Protein AF-A0A957F265-F1 (afdb_monomer_lite)

Foldseek 3Di:
DPDQAAQPDLVSLVVLLVVLVVCCVPPNDDPVSLVSLLSSLVNLQANQQVDPDPVSQVVSLVSSVVSLVVCVVVVHDRDPNHHDHHDDPDDPPPPDPDD

Sequence (99 aa):
MEQLKPFASLKALRDAHSRLRKRRYERGMTTRLLRDIDKFVQRGRLTGMVLAEDEDRTYAQTVLDYWTNVLYRAQWPEPDATLVTYQSLRPATPMAASV

Structure (mmCIF, N/CA/C/O backbone):
data_AF-A0A957F265-F1
#
_entry.id   AF-A0A957F265-F1
#
loop_
_atom_site.group_PDB
_atom_site.id
_atom_site.type_symbol
_atom_site.label_atom_id
_atom_site.label_alt_id
_atom_site.label_comp_id
_atom_site.label_asym_id
_atom_site.label_entity_id
_atom_site.label_seq_id
_atom_site.pdbx_PDB_ins_code
_atom_site.Cartn_x
_atom_site.Cartn_y
_atom_site.Cartn_z
_atom_site.occupancy
_atom_site.B_iso_or_equiv
_atom_site.auth_seq_id
_atom_site.auth_comp_id
_atom_site.auth_asym_id
_atom_site.auth_atom_id
_atom_site.pdbx_PDB_model_num
ATOM 1 N N . MET A 1 1 ? -9.944 -20.438 -2.032 1.00 45.00 1 MET A N 1
ATOM 2 C CA . MET A 1 1 ? -9.186 -19.226 -1.649 1.00 45.00 1 MET A CA 1
ATOM 3 C C . MET A 1 1 ? -9.415 -18.185 -2.733 1.00 45.00 1 MET A C 1
ATOM 5 O O . MET A 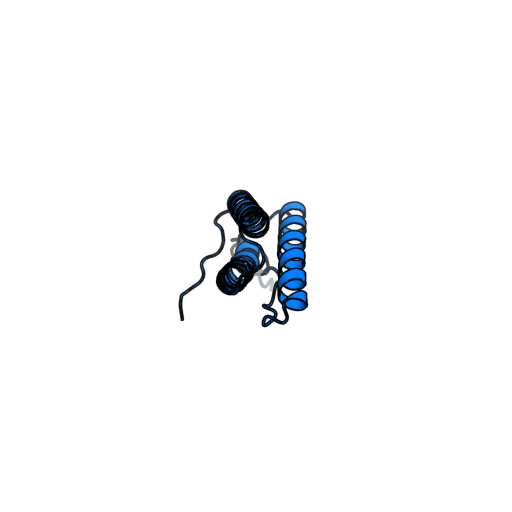1 1 ? -9.284 -18.524 -3.902 1.00 45.00 1 MET A O 1
ATOM 9 N N . GLU A 1 2 ? -9.859 -16.979 -2.381 1.00 54.53 2 GLU A N 1
ATOM 10 C CA . GLU A 1 2 ? -10.086 -15.895 -3.349 1.00 54.53 2 GLU A CA 1
ATOM 11 C C . GLU A 1 2 ? -8.728 -15.495 -3.950 1.00 54.53 2 GLU A C 1
ATOM 13 O O . GLU A 1 2 ? -7.837 -15.070 -3.218 1.00 54.53 2 GLU A O 1
ATOM 18 N N . GLN A 1 3 ? -8.526 -15.699 -5.257 1.00 64.81 3 GLN A N 1
ATOM 19 C CA . GLN A 1 3 ? -7.273 -15.320 -5.915 1.00 64.81 3 GLN A CA 1
ATOM 20 C C . GLN A 1 3 ? -7.159 -13.792 -5.941 1.00 64.81 3 GLN A C 1
ATOM 22 O O . GLN A 1 3 ? -7.902 -13.108 -6.648 1.00 64.81 3 GLN A O 1
ATOM 27 N N . LEU A 1 4 ? -6.224 -13.250 -5.165 1.00 80.50 4 LEU A N 1
ATOM 28 C CA . LEU A 1 4 ? -5.930 -11.825 -5.154 1.00 80.50 4 LEU A CA 1
ATOM 29 C C . LEU A 1 4 ? -5.083 -11.467 -6.378 1.00 80.50 4 LEU A C 1
ATOM 31 O O . LEU A 1 4 ? -3.991 -11.990 -6.571 1.00 80.50 4 LEU A O 1
ATOM 35 N N . LYS A 1 5 ? -5.602 -10.564 -7.215 1.00 89.75 5 LYS A N 1
ATOM 36 C CA . LYS A 1 5 ? -4.909 -10.087 -8.419 1.00 89.75 5 LYS A CA 1
ATOM 37 C C . LYS A 1 5 ? -4.036 -8.864 -8.106 1.00 89.75 5 LYS A C 1
ATOM 39 O O . LYS A 1 5 ? -4.505 -7.986 -7.362 1.00 89.75 5 LYS A O 1
ATOM 44 N N . PRO A 1 6 ? -2.828 -8.756 -8.696 1.00 93.12 6 PRO A N 1
ATOM 45 C CA . PRO A 1 6 ? -1.989 -7.568 -8.558 1.00 93.12 6 PRO A CA 1
ATOM 46 C C . PRO A 1 6 ? -2.708 -6.311 -9.063 1.00 93.12 6 PRO A C 1
ATOM 48 O O . PRO A 1 6 ? -3.699 -6.379 -9.798 1.00 93.12 6 PRO A O 1
ATOM 51 N N . PHE A 1 7 ? -2.225 -5.140 -8.657 1.00 94.50 7 PHE A N 1
ATOM 52 C CA . PHE A 1 7 ? -2.619 -3.898 -9.311 1.00 94.50 7 PHE A CA 1
ATOM 53 C C . PHE A 1 7 ? -1.997 -3.847 -10.710 1.00 94.50 7 PHE A C 1
ATOM 55 O O . PHE A 1 7 ? -0.873 -4.292 -10.914 1.00 94.50 7 PHE A O 1
ATOM 62 N N . ALA A 1 8 ? -2.731 -3.300 -11.681 1.00 92.38 8 ALA A N 1
ATOM 63 C CA . ALA A 1 8 ? -2.269 -3.246 -13.069 1.00 92.38 8 ALA A CA 1
ATOM 64 C C . ALA A 1 8 ? -1.100 -2.266 -13.289 1.00 92.38 8 ALA A C 1
ATOM 66 O O . ALA A 1 8 ? -0.451 -2.310 -14.326 1.00 92.38 8 ALA A O 1
ATOM 67 N N . SER A 1 9 ? -0.865 -1.347 -12.349 1.00 93.62 9 SER A N 1
ATOM 68 C CA . SER A 1 9 ? 0.186 -0.331 -12.424 1.00 93.62 9 SER A CA 1
ATOM 69 C C . SER A 1 9 ? 0.430 0.313 -11.061 1.00 93.62 9 SER A C 1
ATOM 71 O O . SER A 1 9 ? -0.403 0.206 -10.149 1.00 93.62 9 SER A O 1
ATOM 73 N N . LEU A 1 10 ? 1.521 1.078 -10.943 1.00 94.94 10 LEU A N 1
ATOM 74 C CA . LEU A 1 10 ? 1.775 1.892 -9.756 1.00 94.94 10 LEU A CA 1
ATOM 75 C C . LEU A 1 10 ? 0.656 2.910 -9.501 1.00 94.94 10 LEU A C 1
ATOM 77 O O . LEU A 1 10 ? 0.255 3.116 -8.357 1.00 94.94 10 LEU A O 1
ATOM 81 N N . LYS A 1 11 ? 0.090 3.511 -10.556 1.00 96.50 11 LYS A N 1
ATOM 82 C CA . LYS A 1 11 ? -1.051 4.433 -10.434 1.00 96.50 11 LYS A CA 1
ATOM 83 C C . LYS A 1 11 ? -2.243 3.760 -9.747 1.00 96.50 11 LYS A C 1
ATOM 85 O O . LYS A 1 11 ? -2.820 4.333 -8.828 1.00 96.50 11 LYS A O 1
ATOM 90 N N . ALA A 1 12 ? -2.571 2.526 -10.130 1.00 96.38 12 ALA A N 1
ATOM 91 C CA . ALA A 1 12 ? -3.668 1.784 -9.512 1.00 96.38 12 ALA A CA 1
ATOM 92 C C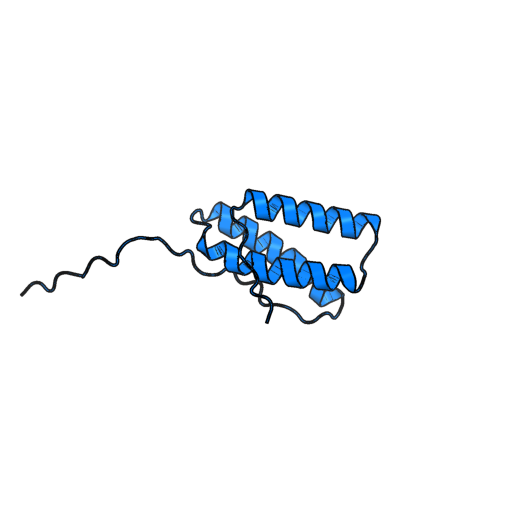 . ALA A 1 12 ? -3.403 1.467 -8.026 1.00 96.38 12 ALA A C 1
ATOM 94 O O . ALA A 1 12 ? -4.330 1.538 -7.210 1.00 96.38 12 ALA A O 1
ATOM 95 N N . LEU A 1 13 ? -2.148 1.169 -7.665 1.00 96.69 13 LEU A N 1
ATOM 96 C CA . LEU A 1 13 ? -1.719 0.993 -6.275 1.00 96.69 13 LEU A CA 1
ATOM 97 C C . LEU A 1 13 ? -1.851 2.305 -5.484 1.00 96.69 13 LEU A C 1
ATOM 99 O O . LEU A 1 13 ? -2.444 2.304 -4.403 1.00 96.69 13 LEU A O 1
ATOM 103 N N . ARG A 1 14 ? -1.386 3.431 -6.043 1.00 97.44 14 ARG A N 1
ATOM 104 C CA . ARG A 1 14 ? -1.508 4.779 -5.455 1.00 97.44 14 ARG A CA 1
ATOM 105 C C . ARG A 1 14 ? -2.963 5.154 -5.186 1.00 97.44 14 ARG A C 1
ATOM 107 O O . ARG A 1 14 ? -3.303 5.559 -4.075 1.00 97.44 14 ARG A O 1
ATOM 114 N N . ASP A 1 15 ? -3.845 4.948 -6.160 1.00 97.94 15 ASP A N 1
ATOM 115 C CA . ASP A 1 15 ? -5.271 5.246 -6.012 1.00 97.94 15 ASP A CA 1
ATOM 116 C C . ASP A 1 15 ? -5.918 4.385 -4.915 1.00 97.94 15 ASP A C 1
ATOM 118 O O . ASP A 1 15 ? -6.749 4.858 -4.134 1.00 97.94 15 ASP A O 1
ATOM 122 N N . ALA A 1 16 ? -5.538 3.107 -4.825 1.00 97.25 16 ALA A N 1
ATOM 123 C CA . ALA A 1 16 ? -6.017 2.214 -3.775 1.00 97.25 16 ALA A CA 1
ATOM 124 C C . ALA A 1 16 ? -5.502 2.619 -2.384 1.00 97.25 16 ALA A C 1
ATOM 126 O O . ALA A 1 16 ? -6.300 2.666 -1.444 1.00 97.25 16 ALA A O 1
ATOM 127 N N . HIS A 1 17 ? -4.225 2.992 -2.270 1.00 97.62 17 HIS A N 1
ATOM 128 C CA . HIS A 1 17 ? -3.634 3.536 -1.048 1.00 97.62 17 HIS A CA 1
ATOM 129 C C . HIS A 1 17 ? -4.374 4.798 -0.573 1.00 97.62 17 HIS A C 1
ATOM 131 O O . HIS A 1 17 ? -4.807 4.862 0.581 1.00 97.62 17 HIS A O 1
ATOM 137 N N . SER A 1 18 ? -4.619 5.761 -1.467 1.00 97.69 18 SER A N 1
ATOM 138 C CA . SER A 1 18 ? -5.362 6.991 -1.156 1.00 97.69 18 SER A CA 1
ATOM 139 C C . SER A 1 18 ? -6.781 6.705 -0.654 1.00 97.69 18 SER A C 1
ATOM 141 O O . SER A 1 18 ? -7.223 7.291 0.336 1.00 97.69 18 SER A O 1
ATOM 143 N N . ARG A 1 19 ? -7.489 5.747 -1.272 1.00 97.25 19 ARG A N 1
ATOM 144 C CA . ARG A 1 19 ? -8.824 5.320 -0.812 1.00 97.25 19 ARG A CA 1
ATOM 145 C C . ARG A 1 19 ? -8.795 4.708 0.588 1.00 97.25 19 ARG A C 1
ATOM 147 O O . ARG A 1 19 ? -9.717 4.951 1.363 1.00 97.25 19 ARG A O 1
ATOM 154 N N . LEU A 1 20 ? -7.777 3.914 0.925 1.00 96.81 20 LEU A N 1
ATOM 155 C CA . LEU A 1 20 ? -7.638 3.342 2.269 1.00 96.81 20 LEU A CA 1
ATOM 156 C C . LEU A 1 20 ? -7.319 4.409 3.315 1.00 96.81 20 LEU A C 1
ATOM 158 O O . LEU A 1 20 ? -7.943 4.418 4.375 1.00 96.81 20 LEU A O 1
ATOM 162 N N . ARG A 1 21 ? -6.422 5.354 3.003 1.00 97.31 21 ARG A N 1
ATOM 163 C CA . ARG A 1 21 ? -6.137 6.495 3.888 1.00 97.31 21 ARG A CA 1
ATOM 164 C C . ARG A 1 21 ? -7.389 7.319 4.164 1.00 97.31 21 ARG A C 1
ATOM 166 O O . ARG A 1 21 ? -7.669 7.609 5.323 1.00 97.31 21 ARG A O 1
ATOM 173 N N . LYS A 1 22 ? -8.169 7.627 3.122 1.00 97.25 22 LYS A N 1
ATOM 174 C CA . LYS A 1 22 ? -9.440 8.348 3.257 1.00 97.25 22 LYS A CA 1
ATOM 175 C C . LYS A 1 22 ? -10.425 7.593 4.153 1.00 97.25 22 LYS A C 1
ATOM 177 O O . LYS A 1 22 ? -10.932 8.163 5.110 1.00 97.25 22 LYS A O 1
ATOM 182 N N . ARG A 1 23 ? -10.628 6.290 3.918 1.00 95.75 23 ARG A N 1
ATOM 183 C CA . ARG A 1 23 ? -11.509 5.459 4.759 1.00 95.75 23 ARG A CA 1
ATOM 184 C C . ARG A 1 23 ? -11.065 5.411 6.218 1.00 95.75 23 ARG A C 1
ATOM 186 O O . ARG A 1 23 ? -11.913 5.499 7.100 1.00 95.75 23 ARG A O 1
ATOM 193 N N . ARG A 1 24 ? -9.758 5.281 6.468 1.00 94.06 24 ARG A N 1
ATOM 194 C CA . ARG A 1 24 ? -9.189 5.316 7.821 1.00 94.06 24 ARG A CA 1
ATOM 195 C C . ARG A 1 24 ? -9.486 6.642 8.514 1.00 94.06 24 ARG A C 1
ATOM 197 O O . ARG A 1 24 ? -9.847 6.634 9.683 1.00 94.06 24 ARG A O 1
ATOM 204 N N . TYR A 1 25 ? -9.321 7.754 7.803 1.00 94.50 25 TYR A N 1
ATOM 205 C CA . TYR A 1 25 ? -9.594 9.086 8.336 1.00 94.50 25 TYR A CA 1
ATOM 206 C C . TYR A 1 25 ? -11.083 9.279 8.662 1.00 94.50 25 TYR A C 1
ATOM 208 O O . TYR A 1 25 ? -11.413 9.743 9.743 1.00 94.50 25 TYR A O 1
ATOM 216 N N . GLU A 1 26 ? -11.982 8.864 7.766 1.00 95.19 26 GLU A N 1
ATOM 217 C CA . GLU A 1 26 ? -13.430 9.074 7.920 1.00 95.19 26 GLU A CA 1
ATOM 218 C C . GLU A 1 26 ? -14.094 8.137 8.936 1.00 95.19 26 GLU A C 1
ATOM 220 O O . GLU A 1 26 ? -15.072 8.514 9.574 1.00 95.19 26 GLU A O 1
ATOM 225 N N . ARG A 1 27 ? -13.627 6.888 9.039 1.00 92.06 27 ARG A N 1
ATOM 226 C CA . ARG A 1 27 ? -14.329 5.818 9.777 1.00 92.06 27 ARG A CA 1
ATOM 227 C C . ARG A 1 27 ? -13.520 5.231 10.929 1.00 92.06 27 ARG A C 1
ATOM 229 O O . ARG A 1 27 ? -14.005 4.331 11.610 1.00 92.06 27 ARG A O 1
ATOM 236 N N . GLY A 1 28 ? -12.286 5.692 11.120 1.00 92.00 28 GLY A N 1
ATOM 237 C CA . GLY A 1 28 ? -11.357 5.114 12.083 1.00 92.00 28 GLY A CA 1
ATOM 238 C C . GLY A 1 28 ? -10.898 3.702 11.706 1.00 92.00 28 GLY A C 1
ATOM 239 O O . GLY A 1 28 ? -11.056 3.236 10.573 1.00 92.00 28 GLY A O 1
ATOM 240 N N . MET A 1 29 ? -10.288 3.016 12.675 1.00 93.00 29 MET A N 1
ATOM 241 C CA . MET A 1 29 ? -9.748 1.670 12.492 1.00 93.00 29 MET A CA 1
ATOM 242 C C . MET A 1 29 ? -10.786 0.612 12.871 1.00 93.00 29 MET A C 1
ATOM 244 O O . MET A 1 29 ? -10.958 0.286 14.039 1.00 93.00 29 MET A O 1
ATOM 248 N N . THR A 1 30 ? -11.486 0.075 11.873 1.00 95.44 30 THR A N 1
ATOM 249 C CA . THR A 1 30 ? -12.483 -0.993 12.061 1.00 95.44 30 THR A CA 1
ATOM 250 C C . THR A 1 30 ? -11.940 -2.339 11.590 1.00 95.44 30 THR A C 1
ATOM 252 O O . THR A 1 30 ? -11.104 -2.392 10.689 1.00 95.44 30 THR A O 1
ATOM 255 N N . THR A 1 31 ? -12.476 -3.448 12.104 1.00 94.75 31 THR A N 1
ATOM 256 C CA . THR A 1 31 ? -12.118 -4.808 11.654 1.00 94.75 31 THR A CA 1
ATOM 257 C C . THR A 1 31 ? -12.288 -4.997 10.145 1.00 94.75 31 THR A C 1
ATOM 259 O O . THR A 1 31 ? -11.488 -5.668 9.496 1.00 94.75 31 THR A O 1
ATOM 262 N N . ARG A 1 32 ? -13.312 -4.368 9.554 1.00 94.81 32 ARG A N 1
ATOM 263 C CA . ARG A 1 32 ? -13.518 -4.374 8.101 1.00 94.81 32 ARG A CA 1
ATOM 264 C C . ARG A 1 32 ? -12.378 -3.669 7.369 1.00 94.81 32 ARG A C 1
ATOM 266 O O . ARG A 1 32 ? -11.891 -4.193 6.374 1.00 94.81 32 ARG A O 1
ATOM 273 N N . LEU A 1 33 ? -11.944 -2.513 7.870 1.00 95.38 33 LEU A N 1
ATOM 274 C CA . LEU A 1 33 ? -10.827 -1.781 7.283 1.00 95.38 33 LEU A CA 1
ATOM 275 C C . LEU A 1 33 ? -9.511 -2.556 7.417 1.00 95.38 33 LEU A C 1
ATOM 277 O O . LEU A 1 33 ? -8.758 -2.599 6.455 1.00 95.38 33 LEU A O 1
ATOM 281 N N . LEU A 1 34 ? -9.258 -3.205 8.557 1.00 96.19 34 LEU A N 1
ATOM 282 C CA . LEU A 1 34 ? -8.077 -4.059 8.743 1.00 96.19 34 LEU A CA 1
ATOM 283 C C . LEU A 1 34 ? -8.037 -5.194 7.711 1.00 96.19 34 LEU A C 1
ATOM 285 O O . LEU A 1 34 ? -7.011 -5.406 7.072 1.00 96.19 34 LEU A O 1
ATOM 289 N N . ARG A 1 35 ? -9.178 -5.845 7.453 1.00 95.38 35 ARG A N 1
ATOM 290 C CA . ARG A 1 35 ? -9.298 -6.857 6.392 1.00 95.38 35 ARG A CA 1
ATOM 291 C C . ARG A 1 35 ? -9.051 -6.281 4.993 1.00 95.38 35 ARG A C 1
ATOM 293 O O . ARG A 1 35 ? -8.419 -6.929 4.165 1.00 95.38 35 ARG A O 1
ATOM 300 N N . ASP A 1 36 ? -9.546 -5.078 4.714 1.00 95.88 36 ASP A N 1
ATOM 301 C CA . ASP A 1 36 ? -9.312 -4.411 3.428 1.00 95.88 36 ASP A CA 1
ATOM 302 C C . ASP A 1 36 ? -7.836 -4.006 3.249 1.00 95.88 36 ASP A C 1
ATOM 304 O O . ASP A 1 36 ? -7.312 -4.079 2.136 1.00 95.88 36 ASP A O 1
ATOM 308 N N . ILE A 1 37 ? -7.159 -3.604 4.332 1.00 96.69 37 ILE A N 1
ATOM 309 C CA . ILE A 1 37 ? -5.720 -3.306 4.351 1.00 96.69 37 ILE A CA 1
ATOM 310 C C . ILE A 1 37 ? -4.910 -4.587 4.120 1.00 96.69 37 ILE A C 1
ATOM 312 O O . ILE A 1 37 ? -4.019 -4.582 3.277 1.00 96.69 37 ILE A O 1
ATOM 316 N N . ASP A 1 38 ? -5.246 -5.690 4.788 1.00 96.31 38 ASP A N 1
ATOM 317 C CA . ASP A 1 38 ? -4.609 -6.997 4.573 1.00 96.31 38 ASP A CA 1
ATOM 318 C C . ASP A 1 38 ? -4.712 -7.442 3.101 1.00 96.31 38 ASP A C 1
ATOM 320 O O . ASP A 1 38 ? -3.701 -7.692 2.439 1.00 96.31 38 ASP A O 1
ATOM 324 N N . LYS A 1 39 ? -5.921 -7.394 2.522 1.00 95.62 39 LYS A N 1
ATOM 325 C CA . LYS A 1 39 ? -6.124 -7.652 1.086 1.00 95.62 39 LYS A CA 1
ATOM 326 C C . LYS A 1 39 ? -5.313 -6.702 0.202 1.00 95.62 39 LYS A C 1
ATOM 328 O O . LYS A 1 39 ? -4.834 -7.107 -0.858 1.00 95.62 39 LYS A O 1
ATOM 333 N N . PHE A 1 40 ? -5.184 -5.434 0.589 1.00 96.88 40 PHE A N 1
ATOM 334 C CA . PHE A 1 40 ? -4.369 -4.468 -0.142 1.00 96.88 40 PHE A CA 1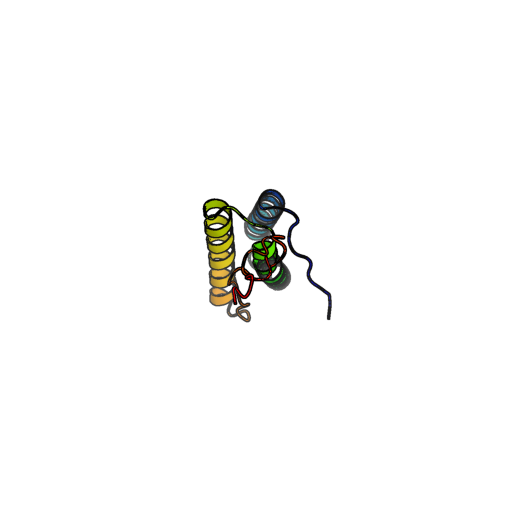
ATOM 335 C C . PHE A 1 40 ? -2.886 -4.835 -0.110 1.00 96.88 40 PHE A C 1
ATOM 337 O O . PHE A 1 40 ? -2.267 -4.811 -1.172 1.00 96.88 40 PHE A O 1
ATOM 344 N N . VAL A 1 41 ? -2.332 -5.208 1.049 1.00 96.94 41 VAL A N 1
ATOM 345 C CA . VAL A 1 41 ? -0.916 -5.586 1.173 1.00 96.94 41 VAL A CA 1
ATOM 346 C C . VAL A 1 41 ? -0.617 -6.818 0.324 1.00 96.94 41 VAL A C 1
ATOM 348 O O . VAL A 1 41 ? 0.301 -6.787 -0.493 1.00 96.94 41 VAL A O 1
ATOM 351 N N . GLN A 1 42 ? -1.457 -7.853 0.410 1.00 95.56 42 GLN A N 1
ATOM 352 C CA . GLN A 1 42 ? -1.290 -9.073 -0.384 1.00 95.56 42 GLN A CA 1
ATOM 353 C C . GLN A 1 42 ? -1.317 -8.795 -1.900 1.00 95.56 42 GLN A C 1
ATOM 355 O O . GLN A 1 42 ? -0.486 -9.304 -2.651 1.00 95.56 42 GLN A O 1
ATOM 360 N N . ARG A 1 43 ? -2.225 -7.930 -2.374 1.00 95.56 43 ARG A N 1
ATOM 361 C CA . ARG A 1 43 ? -2.264 -7.507 -3.789 1.00 95.56 43 ARG A CA 1
ATOM 362 C C . ARG A 1 43 ? -1.080 -6.622 -4.175 1.00 95.56 43 ARG A C 1
ATOM 364 O O . ARG A 1 43 ? -0.558 -6.728 -5.286 1.00 95.56 43 ARG A O 1
ATOM 371 N N . GLY A 1 44 ? -0.680 -5.728 -3.280 1.00 95.88 44 GLY A N 1
ATOM 372 C CA . GLY A 1 44 ? 0.438 -4.815 -3.472 1.00 95.88 44 GLY A CA 1
ATOM 373 C C . GLY A 1 44 ? 1.752 -5.565 -3.640 1.00 95.88 44 GLY A C 1
ATOM 374 O O . GLY A 1 44 ? 2.461 -5.314 -4.608 1.00 95.88 44 GLY A O 1
ATOM 375 N N . ARG A 1 45 ? 1.998 -6.582 -2.807 1.00 96.00 45 ARG A N 1
ATOM 376 C CA . ARG A 1 45 ? 3.129 -7.505 -2.942 1.00 96.00 45 ARG A CA 1
ATOM 377 C C . ARG A 1 45 ? 3.241 -8.093 -4.353 1.00 96.00 45 ARG A C 1
ATOM 379 O O . ARG A 1 45 ? 4.299 -8.013 -4.976 1.00 96.00 45 ARG A O 1
ATOM 386 N N . LEU A 1 46 ? 2.143 -8.633 -4.886 1.00 95.12 46 LEU A N 1
ATOM 387 C CA . LEU A 1 46 ? 2.105 -9.224 -6.232 1.00 95.12 46 LEU A CA 1
ATOM 388 C C . LEU A 1 46 ? 2.333 -8.194 -7.346 1.00 95.12 46 LEU A C 1
ATOM 390 O O . LEU A 1 46 ? 2.779 -8.545 -8.434 1.00 95.12 46 LEU A O 1
ATOM 394 N N . THR A 1 47 ? 2.057 -6.915 -7.084 1.00 94.75 47 THR A N 1
ATOM 395 C CA . THR A 1 47 ? 2.274 -5.832 -8.058 1.00 94.75 47 THR A CA 1
ATOM 396 C C . THR A 1 47 ? 3.759 -5.663 -8.381 1.00 94.75 47 THR A C 1
ATOM 398 O O . THR A 1 47 ? 4.088 -5.225 -9.477 1.00 94.75 47 THR A O 1
ATOM 401 N N . GLY A 1 48 ? 4.665 -6.116 -7.505 1.00 93.62 48 GLY A N 1
ATOM 402 C CA . GLY A 1 48 ? 6.103 -6.153 -7.783 1.00 93.62 48 GLY A CA 1
ATOM 403 C C . GLY A 1 48 ? 6.479 -6.893 -9.075 1.00 93.62 48 GLY A C 1
ATOM 404 O O . GLY A 1 48 ? 7.481 -6.540 -9.688 1.00 93.62 48 GLY A O 1
ATOM 405 N N . MET A 1 49 ? 5.651 -7.833 -9.552 1.00 93.44 49 MET A N 1
ATOM 406 C CA . MET A 1 49 ? 5.867 -8.538 -10.826 1.00 93.44 49 MET A CA 1
ATOM 407 C C . MET A 1 49 ? 5.835 -7.611 -12.049 1.00 93.44 49 MET A C 1
ATOM 409 O O . MET A 1 49 ? 6.477 -7.923 -13.047 1.00 93.44 49 MET A O 1
ATOM 413 N N . VAL A 1 50 ? 5.098 -6.494 -11.981 1.00 92.69 50 VAL A N 1
ATOM 414 C CA . VAL A 1 50 ? 4.878 -5.566 -13.108 1.00 92.69 50 VAL A CA 1
ATOM 415 C C . VAL A 1 50 ? 5.584 -4.217 -12.943 1.00 92.69 50 VAL A C 1
ATOM 417 O O . VAL A 1 50 ? 5.524 -3.388 -13.847 1.00 92.69 50 VAL A O 1
ATOM 420 N N . LEU A 1 51 ? 6.245 -3.978 -11.807 1.00 93.38 51 LEU A N 1
ATOM 421 C CA . LEU A 1 51 ? 7.021 -2.759 -11.560 1.00 93.38 51 LEU A CA 1
ATOM 422 C C . LEU A 1 51 ? 8.476 -2.990 -11.972 1.00 93.38 51 LEU A C 1
ATOM 424 O O . LEU A 1 51 ? 9.210 -3.671 -11.252 1.00 93.38 51 LEU A O 1
ATOM 428 N N . ALA A 1 52 ? 8.852 -2.446 -13.129 1.00 91.31 52 ALA A N 1
ATOM 429 C CA . ALA A 1 52 ? 10.202 -2.550 -13.681 1.00 91.31 52 ALA A CA 1
ATOM 430 C C . ALA A 1 52 ? 11.172 -1.535 -13.059 1.00 91.31 52 ALA A C 1
ATOM 432 O O . ALA A 1 52 ? 12.314 -1.881 -12.782 1.00 91.31 52 ALA A O 1
ATOM 433 N N . GLU A 1 53 ? 10.700 -0.309 -12.817 1.00 94.19 53 GLU A N 1
ATOM 434 C CA . GLU A 1 53 ? 11.530 0.797 -12.332 1.00 94.19 53 GLU A CA 1
ATOM 435 C C . GLU A 1 53 ? 11.806 0.681 -10.827 1.00 94.19 53 GLU A C 1
ATOM 437 O O . GLU A 1 53 ? 10.883 0.515 -10.022 1.00 94.19 53 GLU A O 1
ATOM 442 N N . ASP A 1 54 ? 13.069 0.825 -10.425 1.00 93.56 54 ASP A N 1
ATOM 443 C CA . ASP A 1 54 ? 13.478 0.729 -9.017 1.00 93.56 54 ASP A CA 1
ATOM 444 C C . ASP A 1 54 ? 12.831 1.808 -8.137 1.00 93.56 54 ASP A C 1
ATOM 446 O O . ASP A 1 54 ? 12.473 1.542 -6.986 1.00 93.56 54 ASP A O 1
ATOM 450 N N . GLU A 1 55 ? 12.609 3.009 -8.675 1.00 96.06 55 GLU A N 1
ATOM 451 C CA . GLU A 1 55 ? 11.898 4.084 -7.971 1.00 96.06 55 GLU A CA 1
ATOM 452 C C . GLU A 1 55 ? 10.438 3.703 -7.682 1.00 96.06 55 GLU A C 1
ATOM 454 O O . GLU A 1 55 ? 9.944 3.877 -6.562 1.00 96.06 55 GLU A O 1
ATOM 459 N N . ASP A 1 56 ? 9.757 3.109 -8.666 1.00 95.69 56 ASP A N 1
ATOM 460 C CA . ASP A 1 56 ? 8.378 2.644 -8.528 1.00 95.69 56 ASP A CA 1
ATOM 461 C C . ASP A 1 56 ? 8.277 1.504 -7.509 1.00 95.69 56 ASP A C 1
ATOM 463 O O . ASP A 1 56 ? 7.352 1.472 -6.688 1.00 95.69 56 ASP A O 1
ATOM 467 N N . ARG A 1 57 ? 9.249 0.583 -7.530 1.00 96.44 57 ARG A N 1
ATOM 468 C CA . ARG A 1 57 ? 9.362 -0.514 -6.560 1.00 96.44 57 ARG A CA 1
ATOM 469 C C . ARG A 1 57 ? 9.616 0.016 -5.152 1.00 96.44 57 ARG A C 1
ATOM 471 O O . ARG A 1 57 ? 8.924 -0.390 -4.222 1.00 96.44 57 ARG A O 1
ATOM 478 N N . THR A 1 58 ? 10.538 0.961 -4.993 1.00 97.38 58 THR A N 1
ATOM 479 C CA . THR A 1 58 ? 10.856 1.593 -3.702 1.00 97.38 58 THR A CA 1
ATOM 480 C C . THR A 1 58 ? 9.635 2.297 -3.115 1.00 97.38 58 THR A C 1
ATOM 482 O O . THR A 1 58 ? 9.304 2.124 -1.936 1.00 97.38 58 THR A O 1
ATOM 485 N N . TYR A 1 59 ? 8.904 3.043 -3.947 1.00 97.19 59 TYR A N 1
ATOM 486 C CA . TYR A 1 59 ? 7.654 3.676 -3.543 1.00 97.19 59 TYR A CA 1
ATOM 487 C C . TYR A 1 59 ? 6.611 2.640 -3.108 1.00 97.19 59 TYR A C 1
ATOM 489 O O . TYR A 1 59 ? 5.992 2.784 -2.052 1.00 97.19 59 TYR A O 1
ATOM 497 N N . ALA A 1 60 ? 6.405 1.595 -3.913 1.00 97.31 60 ALA A N 1
ATOM 498 C CA . ALA A 1 60 ? 5.442 0.552 -3.595 1.00 97.31 60 ALA A CA 1
ATOM 499 C C . ALA A 1 60 ? 5.799 -0.153 -2.278 1.00 97.31 60 ALA A C 1
ATOM 501 O O . ALA A 1 60 ? 4.913 -0.303 -1.441 1.00 97.31 60 ALA A O 1
ATOM 502 N N . GLN A 1 61 ? 7.073 -0.488 -2.046 1.00 97.81 61 GLN A N 1
ATOM 503 C CA . GLN A 1 61 ? 7.527 -1.110 -0.800 1.00 97.81 61 GLN A CA 1
ATOM 504 C C . GLN A 1 61 ? 7.236 -0.209 0.405 1.00 97.81 61 GLN A C 1
ATOM 506 O O . GLN A 1 61 ? 6.572 -0.642 1.340 1.00 97.81 61 GLN A O 1
ATOM 511 N N . THR A 1 62 ? 7.577 1.081 0.318 1.00 98.12 62 THR A N 1
ATOM 512 C CA . THR A 1 62 ? 7.291 2.067 1.377 1.00 98.12 62 THR A CA 1
ATOM 513 C C . THR A 1 62 ? 5.796 2.131 1.723 1.00 98.12 62 THR A C 1
ATOM 515 O O . THR A 1 62 ? 5.408 2.245 2.888 1.00 98.12 62 THR A O 1
ATOM 518 N N . VAL A 1 63 ? 4.922 2.048 0.714 1.00 98.00 63 VAL A N 1
ATOM 519 C CA . VAL A 1 63 ? 3.467 2.027 0.917 1.00 98.00 63 VAL A CA 1
ATOM 520 C C . VAL A 1 63 ? 3.002 0.744 1.610 1.00 98.00 63 VAL A C 1
ATOM 522 O O . VAL A 1 63 ? 2.082 0.810 2.430 1.00 98.00 63 VAL A O 1
ATOM 525 N N . LEU A 1 64 ? 3.588 -0.410 1.285 1.00 97.94 64 LEU A N 1
ATOM 526 C CA . LEU A 1 64 ? 3.244 -1.680 1.927 1.00 97.94 64 LEU A CA 1
ATOM 527 C C . LEU A 1 64 ? 3.726 -1.710 3.374 1.00 97.94 64 LEU A C 1
ATOM 529 O O . LEU A 1 64 ? 2.915 -2.005 4.249 1.00 97.94 64 LEU A O 1
ATOM 533 N N . ASP A 1 65 ? 4.963 -1.281 3.623 1.00 97.75 65 ASP A N 1
ATOM 534 C CA . ASP A 1 65 ? 5.568 -1.196 4.956 1.00 97.75 65 ASP A CA 1
ATOM 535 C C . ASP A 1 65 ? 4.757 -0.294 5.892 1.00 97.75 65 ASP A C 1
ATOM 537 O O . ASP A 1 65 ? 4.569 -0.582 7.077 1.00 97.75 65 ASP A O 1
ATOM 541 N N . TYR A 1 66 ? 4.216 0.810 5.367 1.00 97.56 66 TYR A N 1
ATOM 542 C CA . TYR A 1 66 ? 3.302 1.662 6.124 1.00 97.56 66 TYR A CA 1
ATOM 543 C C . TYR A 1 66 ? 2.078 0.881 6.616 1.00 97.56 66 TYR A C 1
ATOM 545 O O . TYR A 1 66 ? 1.668 1.022 7.769 1.00 97.56 66 TYR A O 1
ATOM 553 N N . TRP A 1 67 ? 1.468 0.070 5.754 1.00 97.56 67 TRP A N 1
ATOM 554 C CA . TRP A 1 67 ? 0.244 -0.644 6.091 1.00 97.56 67 TRP A CA 1
ATOM 555 C C . TRP A 1 67 ? 0.484 -1.872 6.966 1.00 97.56 67 TRP A C 1
ATOM 557 O O . TRP A 1 67 ? -0.322 -2.097 7.867 1.00 97.56 67 TRP A O 1
ATOM 567 N N . THR A 1 68 ? 1.582 -2.611 6.794 1.00 96.75 68 THR A N 1
ATOM 568 C CA . THR A 1 68 ? 1.972 -3.674 7.739 1.00 96.75 68 THR A CA 1
ATOM 569 C C . THR A 1 68 ? 2.216 -3.113 9.129 1.00 96.75 68 THR A C 1
ATOM 571 O O . THR A 1 68 ? 1.641 -3.623 10.083 1.00 96.75 68 THR A O 1
ATOM 574 N N . ASN A 1 69 ? 2.912 -1.979 9.254 1.00 96.31 69 ASN A N 1
ATOM 575 C CA . ASN A 1 69 ? 3.062 -1.293 10.543 1.00 96.31 69 ASN A CA 1
ATOM 576 C C . ASN A 1 69 ? 1.714 -0.907 11.179 1.00 96.31 69 ASN A C 1
ATOM 578 O O . ASN A 1 69 ? 1.557 -0.916 12.401 1.00 96.31 69 ASN A O 1
ATOM 582 N N . VAL A 1 70 ? 0.724 -0.541 10.362 1.00 95.56 70 VAL A N 1
ATOM 583 C CA . VAL A 1 70 ? -0.631 -0.234 10.840 1.00 95.56 70 VAL A CA 1
ATOM 584 C C . VAL A 1 70 ? -1.360 -1.491 11.318 1.00 95.56 70 VAL A C 1
ATOM 586 O O . VAL A 1 70 ? -2.019 -1.426 12.355 1.00 95.56 70 VAL A O 1
ATOM 589 N N . LEU A 1 71 ? -1.234 -2.612 10.603 1.00 96.19 71 LEU A N 1
ATOM 590 C CA . LEU A 1 71 ? -1.804 -3.903 11.000 1.00 96.19 71 LEU A CA 1
ATOM 591 C C . LEU A 1 71 ? -1.158 -4.426 12.289 1.00 96.19 71 LEU A C 1
ATOM 593 O O . LEU A 1 71 ? -1.878 -4.785 13.219 1.00 96.19 71 LEU A O 1
ATOM 597 N N . TYR A 1 72 ? 0.171 -4.349 12.383 1.00 95.31 72 TYR A N 1
ATOM 598 C CA . TYR A 1 72 ? 0.946 -4.706 13.569 1.00 95.31 72 TYR A CA 1
ATOM 599 C C . TYR A 1 72 ? 0.456 -3.961 14.816 1.00 95.31 72 TYR A C 1
ATOM 601 O O . TYR A 1 72 ? 0.102 -4.567 15.826 1.00 95.31 72 TYR A O 1
ATOM 609 N N . ARG A 1 73 ? 0.334 -2.628 14.732 1.00 95.31 73 ARG A N 1
ATOM 610 C CA . ARG A 1 73 ? -0.169 -1.799 15.846 1.00 95.31 73 ARG A CA 1
ATOM 611 C C . ARG A 1 73 ? -1.615 -2.108 16.229 1.00 95.31 73 ARG A C 1
ATOM 613 O O . ARG A 1 73 ? -2.003 -1.851 17.363 1.00 95.31 73 ARG A O 1
ATOM 620 N N . ALA A 1 74 ? -2.411 -2.619 15.294 1.00 94.50 74 ALA A N 1
ATOM 621 C CA . ALA A 1 74 ? -3.782 -3.048 15.539 1.00 94.50 74 ALA A CA 1
ATOM 622 C C . ALA A 1 74 ? -3.878 -4.499 16.049 1.00 94.50 74 ALA A C 1
ATOM 624 O O . ALA A 1 74 ? -4.990 -5.011 16.167 1.00 94.50 74 ALA A O 1
ATOM 625 N N . GLN A 1 75 ? -2.740 -5.157 16.320 1.00 95.31 75 GLN A N 1
ATOM 626 C CA . GLN A 1 75 ? -2.650 -6.575 16.693 1.00 95.31 75 GLN A CA 1
ATOM 627 C C . GLN A 1 75 ? -3.343 -7.501 15.677 1.00 95.31 75 GLN A C 1
ATOM 629 O O . GLN A 1 75 ? -3.868 -8.559 16.022 1.00 95.31 75 GLN A O 1
ATOM 634 N N . TRP A 1 76 ? -3.365 -7.086 14.409 1.00 94.06 76 TRP A N 1
ATOM 635 C CA . TRP A 1 76 ? -3.866 -7.889 13.301 1.00 94.06 76 TRP A CA 1
ATOM 636 C C . TRP A 1 76 ? -2.735 -8.780 12.764 1.00 94.06 76 TRP A C 1
ATOM 638 O O . TRP A 1 76 ? -1.585 -8.337 12.784 1.00 94.06 76 TRP A O 1
ATOM 648 N N . PRO A 1 77 ? -3.023 -9.999 12.262 1.00 90.88 77 PRO A N 1
ATOM 649 C CA . PRO A 1 77 ? -2.012 -10.835 11.623 1.00 90.88 77 PRO A CA 1
ATOM 650 C C . PRO A 1 77 ? -1.235 -10.057 10.564 1.00 90.88 77 PRO A C 1
ATOM 652 O O . PRO A 1 77 ? -1.836 -9.419 9.700 1.00 90.88 77 PRO A O 1
ATOM 655 N N . GLU A 1 78 ? 0.091 -10.093 10.653 1.00 84.88 78 GLU A N 1
ATOM 656 C CA . GLU A 1 78 ? 0.952 -9.312 9.775 1.00 84.88 78 GLU A CA 1
ATOM 657 C C . GLU A 1 78 ? 1.166 -10.066 8.451 1.00 84.88 78 GLU A C 1
ATOM 659 O O . GLU A 1 78 ? 1.734 -11.163 8.455 1.00 84.88 78 GLU A O 1
ATOM 664 N N . PRO A 1 79 ? 0.676 -9.543 7.314 1.00 88.00 79 PRO A N 1
ATOM 665 C CA . PRO A 1 79 ? 0.919 -10.159 6.020 1.00 88.00 79 PRO A CA 1
ATOM 666 C C . PRO A 1 79 ? 2.353 -9.900 5.554 1.00 88.00 79 PRO A C 1
ATOM 668 O O . PRO A 1 79 ? 2.931 -8.852 5.830 1.00 88.00 79 PRO A O 1
ATOM 671 N N . ASP A 1 80 ? 2.895 -10.814 4.749 1.00 90.50 80 ASP A N 1
ATOM 672 C CA . ASP A 1 80 ? 4.154 -10.574 4.041 1.00 90.50 80 ASP A CA 1
ATOM 673 C C . ASP A 1 80 ? 3.985 -9.428 3.025 1.00 90.50 80 ASP A C 1
ATOM 675 O O . ASP A 1 80 ? 3.259 -9.554 2.030 1.00 90.50 80 ASP A O 1
ATOM 679 N N . ALA A 1 81 ? 4.659 -8.310 3.296 1.00 92.88 81 ALA A N 1
ATOM 680 C CA . ALA A 1 81 ? 4.661 -7.094 2.487 1.00 92.88 81 ALA A CA 1
ATOM 681 C C . ALA A 1 81 ? 5.804 -7.029 1.463 1.00 92.88 81 ALA A C 1
ATOM 683 O O . ALA A 1 81 ? 5.901 -6.045 0.728 1.00 92.88 81 ALA A O 1
ATOM 684 N N . THR A 1 82 ? 6.669 -8.040 1.389 1.00 95.56 82 THR A N 1
ATOM 685 C CA . THR A 1 82 ? 7.837 -8.017 0.503 1.00 95.56 82 THR A CA 1
ATOM 686 C C . THR A 1 82 ? 7.392 -8.103 -0.951 1.00 95.56 82 THR A C 1
ATOM 688 O O . THR A 1 82 ? 6.797 -9.107 -1.354 1.00 95.56 82 THR A O 1
ATOM 691 N N . LEU A 1 83 ? 7.675 -7.075 -1.758 1.00 95.31 83 LEU A N 1
ATOM 692 C CA . LEU A 1 83 ? 7.347 -7.083 -3.184 1.00 95.31 83 LEU A CA 1
ATOM 693 C C . LEU A 1 83 ? 7.930 -8.310 -3.886 1.00 95.31 83 LEU A C 1
ATOM 695 O O . LEU A 1 83 ? 9.101 -8.652 -3.724 1.00 95.31 83 LEU A O 1
ATOM 699 N N . VAL A 1 84 ? 7.123 -8.937 -4.741 1.00 94.12 84 VAL A N 1
ATOM 700 C CA . VAL A 1 84 ? 7.621 -10.002 -5.613 1.00 94.12 84 VAL A CA 1
ATOM 701 C C . VAL A 1 84 ? 8.635 -9.423 -6.607 1.00 94.12 84 VAL A C 1
ATOM 703 O O . VAL A 1 84 ? 8.535 -8.268 -7.043 1.00 94.12 84 VAL A O 1
ATOM 706 N N . THR A 1 85 ? 9.639 -10.225 -6.958 1.00 89.19 85 THR A N 1
ATOM 707 C CA . THR A 1 85 ? 10.633 -9.892 -7.982 1.00 89.19 85 THR A CA 1
ATOM 708 C C . THR A 1 85 ? 9.951 -9.527 -9.298 1.00 89.19 85 THR A C 1
ATOM 710 O O . THR A 1 85 ? 9.002 -10.192 -9.721 1.00 89.19 85 THR A O 1
ATOM 713 N N . TYR A 1 86 ? 10.440 -8.466 -9.943 1.00 88.06 86 TYR A N 1
ATOM 714 C CA . TYR A 1 86 ? 9.983 -8.084 -11.273 1.00 88.06 86 TYR A CA 1
ATOM 715 C C . TYR A 1 86 ? 10.210 -9.232 -12.257 1.00 88.06 86 TYR A C 1
ATOM 717 O O . TYR A 1 86 ? 11.304 -9.796 -12.329 1.00 88.06 86 TYR A O 1
ATOM 725 N N . GLN A 1 87 ? 9.177 -9.574 -13.022 1.00 80.88 87 GLN A N 1
ATOM 726 C CA . GLN A 1 87 ? 9.294 -10.558 -14.086 1.00 80.88 87 GLN A CA 1
ATOM 727 C C . GLN A 1 87 ? 9.540 -9.821 -15.399 1.00 80.88 87 GLN A C 1
ATOM 729 O O . GLN A 1 87 ? 8.608 -9.435 -16.102 1.00 80.88 87 GLN A O 1
ATOM 734 N N . SER A 1 88 ? 10.818 -9.626 -15.734 1.00 72.56 88 SER A N 1
ATOM 735 C CA . SER A 1 88 ? 11.188 -9.209 -17.085 1.00 72.56 88 SER A CA 1
ATOM 736 C C . SER A 1 88 ? 10.806 -10.336 -18.041 1.00 72.56 88 SER A C 1
ATOM 738 O O . SER A 1 88 ? 11.339 -11.439 -17.932 1.00 72.56 88 SER A O 1
ATOM 740 N N . LEU A 1 89 ? 9.908 -10.072 -18.993 1.00 63.09 89 LEU A N 1
ATOM 741 C CA . LEU A 1 89 ? 9.567 -10.989 -2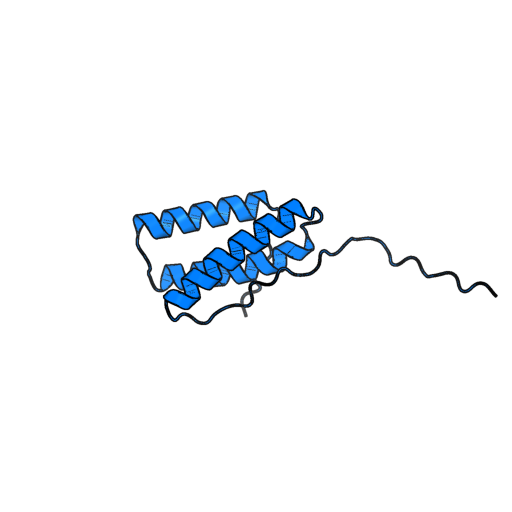0.091 1.00 63.09 89 LEU A CA 1
ATOM 742 C C . LEU A 1 89 ? 10.726 -11.133 -21.101 1.00 63.09 89 LEU A C 1
ATOM 744 O O . LEU A 1 89 ? 10.508 -11.235 -22.307 1.00 63.09 89 LEU A O 1
ATOM 748 N N . ARG A 1 90 ? 11.980 -11.122 -20.636 1.00 56.62 90 ARG A N 1
ATOM 749 C CA . ARG A 1 90 ? 13.116 -11.520 -21.458 1.00 56.62 90 ARG A CA 1
ATOM 750 C C . ARG A 1 90 ? 13.006 -13.030 -21.663 1.00 56.62 90 ARG A C 1
ATOM 752 O O . ARG A 1 90 ? 13.015 -13.754 -20.665 1.00 56.62 90 ARG A O 1
ATOM 759 N N . PRO A 1 91 ? 12.919 -13.536 -22.908 1.00 54.06 91 PRO A N 1
ATOM 760 C CA . PRO A 1 91 ? 13.143 -14.955 -23.120 1.00 54.0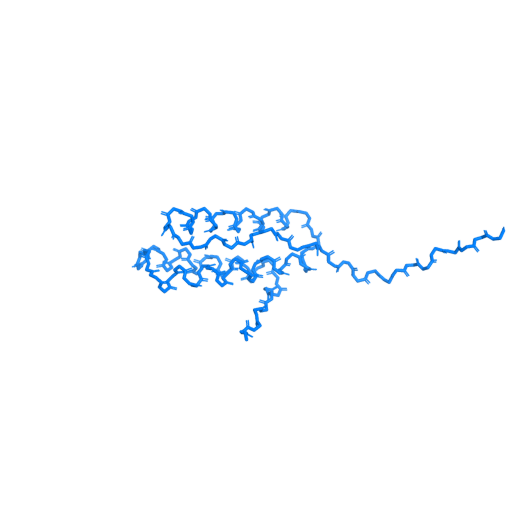6 91 PRO A CA 1
ATOM 761 C C . PRO A 1 91 ? 14.526 -15.270 -22.549 1.00 54.06 91 PRO A C 1
ATOM 763 O O . PRO A 1 91 ? 15.480 -14.529 -22.799 1.00 54.06 91 PRO A O 1
ATOM 766 N N . ALA A 1 92 ? 14.618 -16.313 -21.723 1.00 57.47 92 ALA A N 1
ATOM 767 C CA . ALA A 1 92 ? 15.899 -16.832 -21.280 1.00 57.47 92 ALA A CA 1
ATOM 768 C C . ALA A 1 92 ? 16.718 -17.115 -22.541 1.00 57.47 92 ALA A C 1
ATOM 770 O O . ALA A 1 92 ? 16.400 -18.039 -23.287 1.00 57.47 92 ALA A O 1
ATOM 771 N N . THR A 1 93 ? 17.707 -16.273 -22.841 1.00 58.12 93 THR A N 1
ATOM 772 C CA . THR A 1 93 ? 18.634 -16.547 -23.932 1.00 58.12 93 THR A CA 1
ATOM 773 C C . THR A 1 93 ? 19.298 -17.872 -23.568 1.00 58.12 93 THR A C 1
ATOM 775 O O . THR A 1 93 ? 19.922 -17.926 -22.503 1.00 58.12 93 THR A O 1
ATOM 778 N N . PRO A 1 94 ? 19.149 -18.956 -24.355 1.00 56.75 94 PRO A N 1
ATOM 779 C CA . PRO A 1 94 ? 19.924 -20.152 -24.092 1.00 56.75 94 PRO A CA 1
ATOM 780 C C . PRO A 1 94 ? 21.382 -19.732 -24.246 1.00 56.75 94 PRO A C 1
ATOM 782 O O . PRO A 1 94 ? 21.797 -19.270 -25.310 1.00 56.75 94 PRO A O 1
ATOM 785 N N . MET A 1 95 ? 22.126 -19.783 -23.143 1.00 55.50 95 MET A N 1
ATOM 786 C CA . MET A 1 95 ? 23.558 -19.536 -23.148 1.00 55.50 95 MET A CA 1
ATOM 787 C C . MET A 1 95 ? 24.145 -20.576 -24.101 1.00 55.50 95 MET A C 1
ATOM 789 O O . MET A 1 95 ? 24.074 -21.773 -23.823 1.00 55.50 95 MET A O 1
ATOM 793 N N . ALA A 1 96 ? 24.603 -20.126 -25.270 1.00 53.09 96 ALA A N 1
ATOM 794 C CA . ALA A 1 96 ? 25.213 -20.990 -26.261 1.00 53.09 96 ALA A CA 1
ATOM 795 C C . ALA A 1 96 ? 26.385 -21.713 -25.590 1.00 53.09 96 ALA A C 1
ATOM 797 O O . ALA A 1 96 ? 27.347 -21.082 -25.151 1.00 53.09 96 ALA A O 1
ATOM 798 N N . ALA A 1 97 ? 26.263 -23.033 -25.470 1.00 53.19 97 ALA A N 1
ATOM 799 C CA . ALA A 1 97 ? 27.392 -23.898 -25.202 1.00 53.19 97 ALA A CA 1
ATOM 800 C C . ALA A 1 97 ? 28.311 -23.797 -26.424 1.00 53.19 97 ALA A C 1
ATOM 802 O O . ALA A 1 97 ? 28.037 -24.402 -27.461 1.00 53.19 97 ALA A O 1
ATOM 803 N N . SER A 1 98 ? 29.342 -22.960 -26.329 1.00 52.41 98 SER A N 1
ATOM 804 C CA . SER A 1 98 ? 30.450 -23.008 -27.275 1.00 52.41 98 SER A CA 1
ATOM 805 C C . SER A 1 98 ? 31.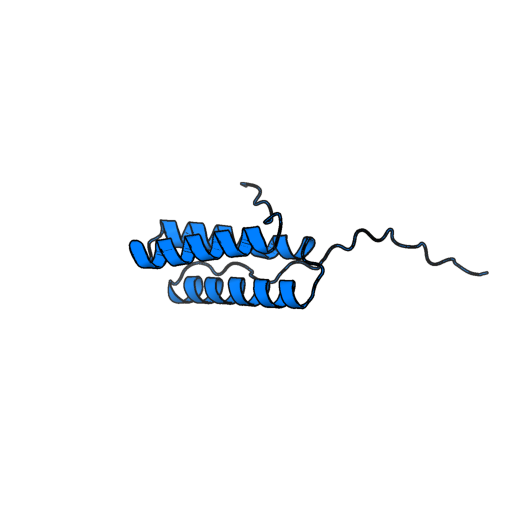323 -24.205 -26.925 1.00 52.41 98 SER A C 1
ATOM 807 O O . SER A 1 98 ? 31.743 -24.369 -25.778 1.00 52.41 98 SER A O 1
ATOM 809 N N . VAL A 1 99 ? 31.483 -25.032 -27.952 1.00 60.38 99 VAL A N 1
ATOM 810 C CA . VAL A 1 99 ? 32.318 -26.229 -28.086 1.00 60.38 99 VAL A CA 1
ATOM 811 C C . VAL A 1 99 ? 33.793 -25.888 -27.910 1.00 60.38 99 VAL A C 1
ATOM 813 O O . VAL A 1 99 ? 34.186 -24.785 -28.355 1.00 60.38 99 VAL A O 1
#

Secondary structure (DSSP, 8-state):
---PPPPSSHHHHHHHHHHHHHHHHHH-S-HHHHHHHHHHHHHHHHHTTT--SHHHHHHHHHHHHHHHHHHHHTT------PPPPP-------------

pLDDT: mean 88.98, std 13.99, range [45.0, 98.12]

Radius of gyration: 16.61 Å; chains: 1; bounding box: 47×35×45 Å